Protein 8ITO (pdb70)

B-factor: mean 36.79, std 10.08, range [18.6, 72.37]

Organism: Nitratidesulfovibrio vulgaris (strain ATCC 29579 / DSM 644 / CCUG 34227 / NCIMB 8303 / VKM B-1760 / Hildenborough) (NCBI:txid882)

Sequence (147 aa):
ANPEDMWRCQTVNCGYVYDPDRGDKRGKVPPGTRFEDLPDEWRCPICKATKKCFRPLAGPGSTEQPQCEMPTDANPEDMWRCQTVNCGYVYDPDRGDKRGKVPPGTRFEDLPDEWRCPICKATKKCFRPLAGPGSTEQPQCEMPTDK

Secondary structure (DSSP, 8-state):
--GGG-EEE-STT--BEEBTTTBBTTTTBPTT--GGGS-TT---TTT---GGGEEESSSGGGGSPP--SS---/--GGG-EEE-BTT--BEE-TTT-BTTTTBPTT--GGGS-TT-B-TTT--BGGGEEESSSTTSSSPP-SSS-B--

Structure (mmCIF, N/CA/C/O backbone):
data_8ITO
#
_entry.id   8ITO
#
_cell.length_a   36.565
_cell.length_b   57.856
_cell.length_c   59.198
_cell.angle_alpha   90.00
_cell.angle_beta   90.00
_cell.angle_gamma   90.00
#
_symmetry.space_group_name_H-M   'P 21 21 21'
#
loop_
_entity.id
_entity.type
_entity.pdbx_description
1 polymer Rubredoxin
2 non-polymer 'PHOSPHATE ION'
3 non-polymer 'FE (III) ION'
4 water water
#
loop_
_atom_site.group_PDB
_atom_site.id
_atom_site.type_symbol
_atom_site.label_atom_id
_atom_site.label_alt_id
_atom_site.label_comp_id
_atom_site.label_asym_id
_atom_site.label_entity_id
_atom_site.label_seq_id
_atom_site.pdbx_PDB_ins_code
_atom_site.Cartn_x
_atom_site.Cartn_y
_atom_site.Cartn_z
_atom_site.occupancy
_atom_site.B_iso_or_equiv
_atom_site.auth_seq_id
_atom_site.auth_comp_id
_atom_site.auth_asym_id
_atom_site.auth_atom_id
_atom_site.pdbx_PDB_model_num
ATOM 1 N N . ALA A 1 2 ? 2.977 -9.478 -5.412 1.00 52.03 2 ALA A N 1
ATOM 2 C CA . ALA A 1 2 ? 1.716 -8.761 -5.220 1.00 55.67 2 ALA A CA 1
ATOM 3 C C . ALA A 1 2 ? 1.848 -7.278 -5.595 1.00 55.32 2 ALA A C 1
ATOM 4 O O . ALA A 1 2 ? 1.573 -6.902 -6.734 1.00 59.58 2 ALA A O 1
ATOM 6 N N . ASN A 1 3 ? 2.278 -6.453 -4.638 1.00 54.03 3 ASN A N 1
ATOM 7 C CA . ASN A 1 3 ? 2.418 -5.019 -4.863 1.00 53.69 3 ASN A CA 1
ATOM 8 C C . ASN A 1 3 ? 3.378 -4.718 -6.015 1.00 50.36 3 ASN A C 1
ATOM 9 O O . ASN A 1 3 ? 4.325 -5.469 -6.262 1.00 48.64 3 ASN A O 1
ATOM 14 N N . PRO A 1 4 ? 3.164 -3.609 -6.726 1.00 52.49 4 PRO A N 1
ATOM 15 C CA . PRO A 1 4 ? 4.108 -3.223 -7.788 1.00 49.92 4 PRO A CA 1
ATOM 16 C C . PRO A 1 4 ? 5.538 -3.027 -7.296 1.00 49.91 4 PRO A C 1
ATOM 17 O O . PRO A 1 4 ? 6.477 -3.159 -8.095 1.00 44.06 4 PRO A O 1
ATOM 21 N N . GLU A 1 5 ? 5.739 -2.737 -6.008 1.00 47.28 5 GLU A N 1
ATOM 22 C CA . GLU A 1 5 ? 7.089 -2.437 -5.538 1.00 53.13 5 GLU A CA 1
ATOM 23 C C . GLU A 1 5 ? 7.995 -3.669 -5.570 1.00 50.37 5 GLU A C 1
ATOM 24 O O . GLU A 1 5 ? 9.203 -3.537 -5.811 1.00 44.43 5 GLU A O 1
ATOM 30 N N . ASP A 1 6 ? 7.440 -4.867 -5.326 1.00 48.24 6 ASP A N 1
ATOM 31 C CA . ASP A 1 6 ? 8.206 -6.109 -5.378 1.00 45.80 6 ASP A CA 1
ATOM 32 C C . ASP A 1 6 ? 7.957 -6.919 -6.649 1.00 38.82 6 ASP A C 1
ATOM 33 O O . ASP A 1 6 ? 8.356 -8.083 -6.723 1.00 33.67 6 ASP A O 1
ATOM 38 N N . MET A 1 7 ? 7.325 -6.334 -7.653 1.00 43.33 7 MET A N 1
ATOM 39 C CA . MET A 1 7 ? 7.353 -6.889 -8.996 1.00 37.77 7 MET A CA 1
ATOM 40 C C . MET A 1 7 ? 8.442 -6.186 -9.798 1.00 35.69 7 MET A C 1
ATOM 41 O O . MET A 1 7 ? 8.667 -4.981 -9.631 1.00 37.69 7 MET A O 1
ATOM 46 N N . TRP A 1 8 ? 9.121 -6.947 -10.655 1.00 25.82 8 TRP A N 1
ATOM 47 C CA . TRP A 1 8 ? 10.274 -6.464 -11.409 1.00 29.60 8 TRP A CA 1
ATOM 48 C C . TRP A 1 8 ? 10.051 -6.755 -12.883 1.00 27.70 8 TRP A C 1
ATOM 49 O O . TRP A 1 8 ? 9.714 -7.888 -13.244 1.00 26.22 8 TRP A O 1
ATOM 60 N N . ARG A 1 9 ? 10.254 -5.744 -13.723 1.00 24.88 9 ARG A N 1
ATOM 61 C CA . ARG A 1 9 ? 10.058 -5.851 -15.158 1.00 24.00 9 ARG A CA 1
ATOM 62 C C . ARG A 1 9 ? 11.394 -5.902 -15.882 1.00 27.21 9 ARG A C 1
ATOM 63 O O . ARG A 1 9 ? 12.286 -5.080 -15.622 1.00 26.96 9 ARG A O 1
ATOM 71 N N . CYS A 1 10 ? 11.517 -6.854 -16.803 1.00 24.42 10 CYS A N 1
ATOM 72 C CA . CYS A 1 10 ? 12.694 -6.936 -17.662 1.00 26.55 10 CYS A CA 1
ATOM 73 C C . CYS A 1 10 ? 12.752 -5.750 -18.610 1.00 24.81 10 CYS A C 1
ATOM 74 O O . CYS A 1 10 ? 11.777 -5.448 -19.302 1.00 27.21 10 CYS A O 1
ATOM 77 N N . GLN A 1 11 ? 13.909 -5.104 -18.680 1.00 26.17 11 GLN A N 1
ATOM 78 C CA . GLN A 1 11 ? 14.010 -3.838 -19.395 1.00 30.60 11 GLN A CA 1
ATOM 79 C C . GLN A 1 11 ? 14.591 -3.962 -20.800 1.00 30.93 11 GLN A C 1
ATOM 80 O O . GLN A 1 11 ? 14.664 -2.947 -21.496 1.00 28.47 11 GLN A O 1
ATOM 86 N N . THR A 1 12 ? 15.006 -5.153 -21.251 1.00 28.05 12 THR A N 1
ATOM 87 C CA . THR A 1 12 ? 15.573 -5.219 -22.590 1.00 30.40 12 THR A CA 1
ATOM 88 C C . THR A 1 12 ? 14.536 -4.772 -23.616 1.00 28.32 12 THR A C 1
ATOM 89 O O . THR A 1 12 ? 13.325 -4.835 -23.386 1.00 28.08 12 THR A O 1
ATOM 93 N N . VAL A 1 13 ? 15.033 -4.278 -24.747 1.00 30.46 13 VAL A N 1
ATOM 9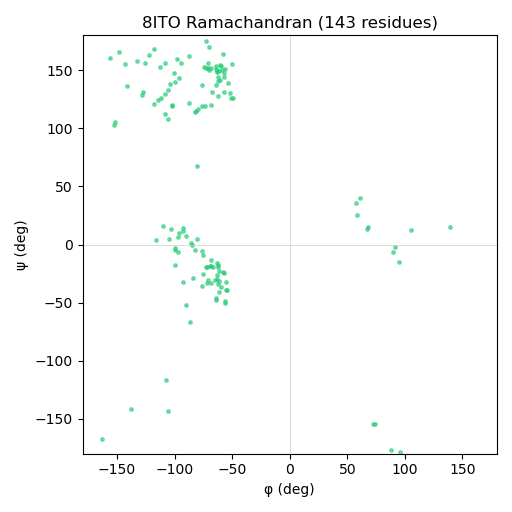4 C CA . VAL A 1 13 ? 14.219 -3.439 -25.622 1.00 29.62 13 VAL A CA 1
ATOM 95 C C . VAL A 1 13 ? 12.995 -4.178 -26.172 1.00 31.72 13 VAL A C 1
ATOM 96 O O . VAL A 1 13 ? 11.934 -3.569 -26.361 1.00 31.57 13 VAL A O 1
ATOM 100 N N . ASN A 1 14 ? 13.102 -5.485 -26.435 1.00 28.50 14 ASN A N 1
ATOM 101 C CA . ASN A 1 14 ? 12.000 -6.224 -27.052 1.00 29.88 14 ASN A CA 1
ATOM 102 C C . ASN A 1 14 ? 11.345 -7.213 -26.091 1.00 28.22 14 ASN A C 1
ATOM 103 O O . ASN A 1 14 ? 10.597 -8.095 -26.527 1.00 25.34 14 ASN A O 1
ATOM 108 N N . CYS A 1 15 ? 11.593 -7.068 -24.785 1.00 26.66 15 CYS A N 1
ATOM 109 C CA . CYS A 1 15 ? 10.993 -7.979 -23.815 1.00 25.83 15 CYS A CA 1
ATOM 110 C C . CYS A 1 15 ? 9.870 -7.282 -23.056 1.00 25.56 15 CYS A C 1
ATOM 111 O O . CYS A 1 15 ? 9.133 -6.482 -23.633 1.00 27.61 15 CYS A O 1
ATOM 114 N N . GLY A 1 16 ? 9.718 -7.568 -21.772 1.00 26.00 16 GLY A N 1
ATOM 115 C CA . GLY A 1 16 ? 8.591 -7.026 -21.034 1.00 24.11 16 GLY A CA 1
ATOM 116 C C . GLY A 1 16 ? 7.982 -8.044 -20.090 1.00 23.68 16 GLY A C 1
ATOM 117 O O . GLY A 1 16 ? 6.859 -7.876 -19.611 1.00 24.19 16 GLY A O 1
ATOM 118 N N . TYR A 1 17 ? 8.715 -9.123 -19.847 1.00 19.68 17 TYR A N 1
ATOM 119 C CA . TYR A 1 17 ? 8.377 -10.034 -18.770 1.00 22.41 17 TYR A CA 1
ATOM 120 C C . TYR A 1 17 ? 8.413 -9.298 -17.442 1.00 24.09 17 TYR A C 1
ATOM 121 O O . TYR A 1 17 ? 9.274 -8.441 -17.220 1.00 22.01 17 TYR A O 1
ATOM 130 N N . VAL A 1 18 ? 7.468 -9.636 -16.567 1.00 23.75 18 VAL A N 1
ATOM 131 C CA . VAL A 1 18 ? 7.422 -9.133 -15.200 1.00 22.20 18 VAL A CA 1
ATOM 132 C C . VAL A 1 18 ? 7.567 -10.322 -14.265 1.00 24.94 18 VAL A C 1
ATOM 133 O O . VAL A 1 18 ? 6.738 -11.235 -14.300 1.00 25.10 18 VAL A O 1
ATOM 137 N N . TYR A 1 19 ? 8.603 -10.310 -13.418 1.00 26.00 19 TYR A N 1
ATOM 138 C CA . TYR A 1 19 ? 8.706 -11.313 -12.362 1.00 29.59 19 TYR A CA 1
ATOM 139 C C . TYR A 1 19 ? 7.734 -10.993 -11.229 1.00 31.59 19 TYR A C 1
ATOM 140 O O . TYR A 1 19 ? 7.855 -9.956 -10.566 1.00 30.23 19 TYR A O 1
ATOM 149 N N . ASP A 1 20 ? 6.808 -11.911 -10.980 1.00 29.24 20 ASP A N 1
ATOM 150 C CA . ASP A 1 20 ? 5.799 -11.789 -9.934 1.00 34.11 20 ASP A CA 1
ATOM 151 C C . ASP A 1 20 ? 6.144 -12.765 -8.813 1.00 34.93 20 ASP A C 1
ATOM 152 O O . ASP A 1 20 ? 6.084 -13.988 -9.028 1.00 32.29 20 ASP A O 1
ATOM 157 N N . PRO A 1 21 ? 6.525 -12.298 -7.619 1.00 34.67 21 PRO A N 1
ATOM 158 C CA . PRO A 1 21 ? 6.949 -13.253 -6.583 1.00 32.54 21 PRO A CA 1
ATOM 159 C C . PRO A 1 21 ? 5.840 -14.215 -6.184 1.00 34.39 21 PRO A C 1
ATOM 160 O O . PRO A 1 21 ? 6.124 -15.375 -5.863 1.00 34.16 21 PRO A O 1
ATOM 164 N N . ASP A 1 22 ? 4.578 -13.787 -6.232 1.00 35.37 22 ASP A N 1
ATOM 165 C CA . ASP A 1 22 ? 3.497 -14.688 -5.848 1.00 36.13 22 ASP A CA 1
ATOM 166 C C . ASP A 1 22 ? 3.263 -15.773 -6.884 1.00 36.34 22 ASP A C 1
ATOM 167 O O . ASP A 1 22 ? 2.650 -16.792 -6.569 1.00 40.49 22 ASP A O 1
ATOM 172 N N . ARG A 1 23 ? 3.721 -15.574 -8.112 1.00 32.84 23 ARG A N 1
ATOM 173 C CA . ARG A 1 23 ? 3.620 -16.617 -9.117 1.00 37.12 23 ARG A CA 1
ATOM 174 C C . ARG A 1 23 ? 4.869 -17.475 -9.163 1.00 30.89 23 ARG A C 1
ATOM 175 O O . ARG A 1 23 ? 4.773 -18.678 -9.416 1.00 31.66 23 ARG A O 1
ATOM 183 N N . GLY A 1 24 ? 6.036 -16.897 -8.875 1.00 34.44 24 GLY A N 1
ATOM 184 C CA . GLY A 1 24 ? 7.256 -17.614 -9.184 1.00 31.44 24 GLY A CA 1
ATOM 185 C C . GLY A 1 24 ? 7.492 -17.581 -10.683 1.00 33.46 24 GLY A C 1
ATOM 186 O O . GLY A 1 24 ? 7.019 -16.687 -11.397 1.00 37.07 24 GLY A O 1
ATOM 187 N N . ASP A 1 25 ? 8.216 -18.579 -11.182 1.00 32.48 25 ASP A N 1
ATOM 188 C CA . ASP A 1 25 ? 8.616 -18.579 -12.592 1.00 29.16 25 ASP A CA 1
ATOM 189 C C . ASP A 1 25 ? 8.768 -20.030 -13.017 1.00 32.25 25 ASP A C 1
ATOM 190 O O . ASP A 1 25 ? 9.743 -20.679 -12.637 1.00 30.26 25 ASP A O 1
ATOM 195 N N . LYS A 1 26 ? 7.803 -20.533 -13.796 1.00 30.53 26 LYS A N 1
ATOM 196 C CA . LYS A 1 26 ? 7.806 -21.948 -14.163 1.00 34.58 26 LYS A CA 1
ATOM 197 C C . LYS A 1 26 ? 9.026 -22.308 -15.014 1.00 32.21 26 LYS A C 1
ATOM 198 O O . LYS A 1 26 ? 9.682 -23.328 -14.777 1.00 31.55 26 LYS A O 1
ATOM 204 N N . ARG A 1 27 ? 9.334 -21.496 -16.029 1.00 34.28 27 ARG A N 1
ATOM 205 C CA . ARG A 1 27 ? 10.424 -21.855 -16.930 1.00 30.70 27 ARG A CA 1
ATOM 206 C C . ARG A 1 27 ? 11.766 -21.860 -16.219 1.00 28.38 27 ARG A C 1
ATOM 207 O O . ARG A 1 27 ? 12.645 -22.642 -16.581 1.00 30.35 27 ARG A O 1
ATOM 215 N N . GLY A 1 28 ? 11.940 -21.026 -15.203 1.00 31.12 28 GLY A N 1
ATOM 216 C CA . GLY A 1 28 ? 13.151 -21.051 -14.412 1.00 30.14 28 GLY A CA 1
ATOM 217 C C . GLY A 1 28 ? 13.099 -21.924 -13.172 1.00 33.95 28 GLY A C 1
ATOM 218 O O . GLY A 1 28 ? 13.986 -21.818 -12.321 1.00 36.72 28 GLY A O 1
ATOM 219 N N . LYS A 1 29 ? 12.072 -22.759 -13.028 1.00 33.39 29 LYS A N 1
ATOM 220 C CA . LYS A 1 29 ? 11.953 -23.696 -11.905 1.00 41.55 29 LYS A CA 1
ATOM 221 C C . LYS A 1 29 ? 11.976 -22.970 -10.558 1.00 34.73 29 LYS A C 1
ATOM 222 O O . LYS A 1 29 ? 12.530 -23.463 -9.578 1.00 38.44 29 LYS A O 1
ATOM 228 N N . VAL A 1 30 ? 11.382 -21.784 -10.512 1.00 31.89 30 VAL A N 1
ATOM 229 C CA . VAL A 1 30 ? 11.336 -20.959 -9.306 1.00 31.32 30 VAL A CA 1
ATOM 230 C C . VAL A 1 30 ? 9.944 -21.099 -8.697 1.00 33.87 30 VAL A C 1
ATOM 231 O O . VAL A 1 30 ? 8.955 -20.720 -9.351 1.00 33.64 30 VAL A O 1
ATOM 235 N N . PRO A 1 31 ? 9.816 -21.596 -7.464 1.00 33.57 31 PRO A N 1
ATOM 236 C CA . PRO A 1 31 ? 8.469 -21.830 -6.886 1.00 32.81 31 PRO A CA 1
ATOM 237 C C . PRO A 1 31 ? 7.763 -20.526 -6.558 1.00 32.95 31 PRO A C 1
ATOM 238 O O . PRO A 1 31 ? 8.410 -19.480 -6.391 1.00 32.80 31 PRO A O 1
ATOM 242 N N . PRO A 1 32 ? 6.429 -20.531 -6.503 1.00 31.70 32 PRO A N 1
ATOM 243 C CA . PRO A 1 32 ? 5.716 -19.338 -6.028 1.00 33.40 32 PRO A CA 1
ATOM 244 C C . PRO A 1 32 ? 6.184 -18.931 -4.631 1.00 35.98 32 PRO A C 1
ATOM 245 O O . PRO A 1 32 ? 6.628 -19.758 -3.829 1.00 33.61 32 PRO A O 1
ATOM 249 N N . GLY A 1 33 ? 6.095 -17.623 -4.355 1.00 33.25 33 GLY A N 1
ATOM 250 C CA . GLY A 1 33 ? 6.525 -17.062 -3.093 1.00 39.51 33 GLY A CA 1
ATOM 251 C C . GLY A 1 33 ? 7.971 -16.618 -3.034 1.00 39.29 33 GLY A C 1
ATOM 252 O O . GLY A 1 33 ? 8.368 -16.000 -2.031 1.00 37.19 33 GLY A O 1
ATOM 253 N N . THR A 1 34 ? 8.761 -16.887 -4.078 1.00 39.55 34 THR A N 1
ATOM 254 C CA . THR A 1 34 ? 10.185 -16.551 -4.099 1.00 39.29 34 THR A CA 1
ATOM 255 C C . THR A 1 34 ? 10.395 -15.070 -4.436 1.00 39.87 34 THR A C 1
ATOM 256 O O . THR A 1 34 ? 10.073 -14.624 -5.543 1.00 34.55 34 THR A O 1
ATOM 260 N N . ARG A 1 35 ? 10.963 -14.317 -3.495 1.00 38.67 35 ARG A N 1
ATOM 261 C CA . ARG A 1 35 ? 11.207 -12.900 -3.726 1.00 40.89 35 ARG A CA 1
ATOM 262 C C . ARG A 1 35 ? 12.332 -12.700 -4.739 1.00 38.78 35 ARG A C 1
ATOM 263 O O . ARG A 1 35 ? 13.237 -13.531 -4.871 1.00 35.85 35 ARG A O 1
ATOM 271 N N . PHE A 1 36 ? 12.264 -11.577 -5.462 1.00 38.61 36 PHE A N 1
ATOM 272 C CA . PHE A 1 36 ? 13.257 -11.291 -6.505 1.00 38.99 36 PHE A CA 1
ATOM 273 C C . PHE A 1 36 ? 14.677 -11.337 -5.953 1.00 36.93 36 PHE A C 1
ATOM 274 O O . PHE A 1 36 ? 15.593 -11.843 -6.612 1.00 33.48 36 PHE A O 1
ATOM 282 N N . GLU A 1 37 ? 14.873 -10.824 -4.736 1.00 42.51 37 GLU A N 1
ATOM 283 C CA . GLU A 1 37 ? 16.192 -10.843 -4.107 1.00 41.95 37 GLU A CA 1
ATOM 284 C C . GLU A 1 37 ? 16.714 -12.260 -3.943 1.00 42.10 37 GLU A C 1
ATOM 285 O O . GLU A 1 37 ? 17.910 -12.518 -4.123 1.00 47.20 37 GLU A O 1
ATOM 291 N N . ASP A 1 38 ? 15.825 -13.196 -3.640 1.00 41.22 38 ASP A N 1
ATOM 292 C CA . ASP A 1 38 ? 16.188 -14.567 -3.317 1.00 42.97 38 ASP A CA 1
ATOM 293 C C . ASP A 1 38 ? 16.348 -15.460 -4.538 1.00 39.78 38 ASP A C 1
ATOM 294 O O . ASP A 1 38 ? 16.625 -16.653 -4.376 1.00 46.32 38 ASP A O 1
ATOM 299 N N . LEU A 1 39 ? 16.184 -14.923 -5.748 1.00 41.41 39 LEU A N 1
ATOM 300 C CA . LEU A 1 39 ? 16.368 -15.723 -6.952 1.00 40.96 39 LEU A CA 1
ATOM 301 C C . LEU A 1 39 ? 17.821 -16.196 -7.053 1.00 43.06 39 LEU A C 1
ATOM 302 O O . LEU A 1 39 ? 18.732 -15.532 -6.548 1.00 46.77 39 LEU A O 1
ATOM 307 N N . PRO A 1 40 ? 18.069 -17.350 -7.681 1.00 39.16 40 PRO A N 1
ATOM 308 C CA . PRO A 1 40 ? 19.452 -17.822 -7.835 1.00 44.23 40 PRO A CA 1
ATOM 309 C C . PRO A 1 40 ? 20.308 -16.809 -8.580 1.00 50.60 40 PRO A C 1
ATOM 310 O O . PRO A 1 40 ? 19.812 -15.883 -9.228 1.00 48.69 40 PRO A O 1
ATOM 314 N N . ASP A 1 41 ? 21.624 -16.991 -8.475 1.00 54.62 41 ASP A N 1
ATOM 315 C CA . ASP A 1 41 ? 22.535 -16.086 -9.168 1.00 56.53 41 ASP A CA 1
ATOM 316 C C . ASP A 1 41 ? 22.574 -16.376 -10.663 1.00 51.22 41 ASP A C 1
ATOM 317 O O . ASP A 1 41 ? 22.847 -15.474 -11.467 1.00 53.30 41 ASP A O 1
ATOM 322 N N . GLU A 1 42 ? 22.272 -17.612 -11.048 1.00 46.99 42 GLU A N 1
ATOM 323 C CA . GLU A 1 42 ? 22.227 -18.028 -12.441 1.00 52.46 42 GLU A CA 1
ATOM 324 C C . GLU A 1 42 ? 20.828 -17.902 -13.063 1.00 51.26 42 GLU A C 1
ATOM 325 O O . GLU A 1 42 ? 20.596 -18.448 -14.150 1.00 52.47 42 GLU A O 1
ATOM 331 N N . TRP A 1 43 ? 19.906 -17.178 -12.417 1.00 45.73 43 TRP A N 1
ATOM 332 C CA . TRP A 1 43 ? 18.560 -16.991 -12.955 1.00 38.88 43 TRP A CA 1
ATOM 333 C C . TRP A 1 43 ? 18.584 -15.976 -14.084 1.00 36.15 43 TRP A C 1
ATOM 334 O O . TRP A 1 43 ? 19.238 -14.931 -13.988 1.00 35.69 43 TRP A O 1
ATOM 345 N N . ARG A 1 44 ? 17.856 -16.288 -15.148 1.00 33.33 44 ARG A N 1
ATOM 346 C CA . ARG A 1 44 ? 17.706 -15.402 -16.291 1.00 35.31 44 ARG A CA 1
ATOM 347 C C . ARG A 1 44 ? 16.220 -15.175 -16.564 1.00 31.09 44 ARG A C 1
ATOM 348 O O . ARG A 1 44 ? 15.367 -15.985 -16.184 1.00 25.65 44 ARG A O 1
ATOM 356 N N . CYS A 1 45 ? 15.924 -14.053 -17.220 1.00 25.48 45 CYS A N 1
ATOM 357 C CA . CYS A 1 45 ? 14.587 -13.810 -17.746 1.00 25.05 45 CYS A CA 1
ATOM 358 C C . CYS A 1 45 ? 14.126 -15.013 -18.567 1.00 23.51 45 CYS A C 1
ATOM 359 O O . CYS A 1 45 ? 14.847 -15.446 -19.481 1.00 27.19 45 CYS A O 1
ATOM 362 N N . PRO A 1 46 ? 12.959 -15.594 -18.269 1.00 29.28 46 PRO A N 1
ATOM 363 C CA . PRO A 1 46 ? 12.497 -16.743 -19.070 1.00 27.30 46 PRO A CA 1
ATOM 364 C C . PRO A 1 46 ? 12.156 -16.374 -20.502 1.00 27.78 46 PRO A C 1
ATOM 365 O O . PRO A 1 46 ? 12.112 -17.266 -21.358 1.00 25.28 46 PRO A O 1
ATOM 369 N N . ILE A 1 47 ? 11.912 -15.101 -20.796 1.00 22.19 47 ILE A N 1
ATOM 370 C CA . ILE A 1 47 ? 11.605 -14.714 -22.171 1.00 20.64 47 ILE A CA 1
ATOM 371 C C . ILE A 1 47 ? 12.903 -14.456 -22.930 1.00 24.39 47 ILE A C 1
ATOM 372 O O . ILE A 1 47 ? 13.253 -15.211 -23.846 1.00 22.56 47 ILE A O 1
ATOM 377 N N . CYS A 1 48 ? 13.647 -13.416 -22.548 1.00 22.26 48 CYS A N 1
ATOM 378 C CA . CYS A 1 48 ? 14.789 -12.972 -23.344 1.00 23.51 48 CYS A CA 1
ATOM 379 C C . CYS A 1 48 ? 16.136 -13.455 -22.813 1.00 28.48 48 CYS A C 1
ATOM 380 O O . CYS A 1 48 ? 17.157 -13.221 -23.467 1.00 28.24 48 CYS A O 1
ATOM 383 N N . LYS A 1 49 ? 16.165 -14.123 -21.660 1.00 28.60 49 LYS A N 1
ATOM 384 C CA . LYS A 1 49 ? 17.362 -14.673 -21.022 1.00 29.88 49 LYS A CA 1
ATOM 385 C C . LYS A 1 49 ? 18.331 -13.614 -20.503 1.00 30.47 49 LYS A C 1
ATOM 386 O O . LYS A 1 49 ? 19.472 -13.956 -20.186 1.00 33.12 49 LYS A O 1
ATOM 392 N N . ALA A 1 50 ? 17.915 -12.351 -20.380 1.00 23.83 50 ALA A N 1
ATOM 393 C CA . ALA A 1 50 ? 18.746 -11.371 -19.686 1.00 29.11 50 ALA A CA 1
ATOM 394 C C . ALA A 1 50 ? 19.003 -11.800 -18.243 1.00 29.33 50 ALA A C 1
ATOM 395 O O . ALA A 1 50 ? 18.211 -12.534 -17.645 1.00 27.12 50 ALA A O 1
ATOM 397 N N . THR A 1 51 ? 20.123 -11.332 -17.679 1.00 29.40 51 THR A N 1
ATOM 398 C CA . THR A 1 51 ? 20.392 -11.513 -16.256 1.00 30.84 51 THR A CA 1
ATOM 399 C C . THR A 1 51 ? 19.478 -10.602 -15.451 1.00 34.84 51 THR A C 1
ATOM 400 O O . THR A 1 51 ? 18.751 -9.765 -15.997 1.00 28.42 51 THR A O 1
ATOM 404 N N . LYS A 1 52 ? 19.539 -10.731 -14.129 1.00 28.54 52 LYS A N 1
ATOM 405 C CA . LYS A 1 52 ? 18.657 -9.898 -13.327 1.00 33.28 52 LYS A CA 1
ATOM 406 C C . LYS A 1 52 ? 19.119 -8.440 -13.250 1.00 32.79 52 LYS A C 1
ATOM 407 O O . LYS A 1 52 ? 18.347 -7.589 -12.799 1.00 29.09 52 LYS A O 1
ATOM 413 N N . LYS A 1 53 ? 20.324 -8.117 -13.730 1.00 29.09 53 LYS A N 1
ATOM 414 C CA . LYS A 1 53 ? 20.722 -6.717 -13.848 1.00 33.56 53 LYS A CA 1
ATOM 415 C C . LYS A 1 53 ? 19.851 -5.936 -14.836 1.00 32.91 53 LYS A C 1
ATOM 416 O O . LYS A 1 53 ? 19.852 -4.701 -14.812 1.00 37.19 53 LYS A O 1
ATOM 422 N N . CYS A 1 54 ? 19.101 -6.619 -15.688 1.00 28.71 54 CYS A N 1
ATOM 423 C CA . CYS A 1 54 ? 18.250 -5.967 -16.666 1.00 31.84 54 CYS A CA 1
ATOM 424 C C . CYS A 1 54 ? 16.846 -5.688 -16.138 1.00 32.33 54 CYS A C 1
ATOM 425 O O . CYS A 1 54 ? 15.988 -5.252 -16.911 1.00 30.13 54 CYS A O 1
ATOM 428 N N . PHE A 1 55 ? 16.593 -5.910 -14.849 1.00 27.76 55 PHE A N 1
ATOM 429 C CA . PHE A 1 55 ? 15.259 -5.762 -14.278 1.00 28.26 55 PHE A CA 1
ATOM 430 C C . PHE A 1 55 ? 15.162 -4.533 -13.374 1.00 30.33 55 PHE A C 1
ATOM 431 O O . PHE A 1 55 ? 16.144 -4.079 -12.790 1.00 25.96 55 PHE A O 1
ATOM 439 N N . ARG A 1 56 ? 13.938 -4.036 -13.223 1.00 28.87 56 ARG A N 1
ATOM 440 C CA . ARG A 1 56 ? 13.619 -2.795 -12.533 1.00 30.23 56 ARG A CA 1
ATOM 441 C C . ARG A 1 56 ? 12.333 -3.027 -11.757 1.00 29.99 56 ARG A C 1
ATOM 442 O O . ARG A 1 56 ? 11.390 -3.596 -12.323 1.00 28.22 56 ARG A O 1
ATOM 450 N N . PRO A 1 57 ? 12.234 -2.579 -10.496 1.00 32.83 57 PRO A N 1
ATOM 451 C CA . PRO A 1 57 ? 10.949 -2.688 -9.787 1.00 33.72 57 PRO A CA 1
ATOM 452 C C . PRO A 1 57 ? 9.898 -1.829 -10.467 1.00 34.84 57 PRO A C 1
ATOM 453 O O . PRO A 1 57 ? 10.219 -0.846 -11.136 1.00 36.68 57 PRO A O 1
ATOM 457 N N . LEU A 1 58 ? 8.626 -2.215 -10.309 1.00 35.65 58 LEU A N 1
ATOM 458 C CA . LEU A 1 58 ? 7.578 -1.575 -11.102 1.00 38.96 58 LEU A CA 1
ATOM 459 C C . LEU A 1 58 ? 7.302 -0.149 -10.651 1.00 40.78 58 LEU A C 1
ATOM 460 O O . LEU A 1 58 ? 6.940 0.697 -11.474 1.00 39.33 58 LEU A O 1
ATOM 465 N N . ALA A 1 59 ? 7.431 0.125 -9.356 1.00 41.23 59 ALA A N 1
ATOM 466 C CA . ALA A 1 59 ? 7.152 1.440 -8.807 1.00 42.38 59 ALA A CA 1
ATOM 467 C C . ALA A 1 59 ? 8.083 1.652 -7.622 1.00 44.00 59 ALA A C 1
ATOM 468 O O . ALA A 1 59 ? 8.697 0.707 -7.113 1.00 40.37 59 ALA A O 1
ATOM 470 N N . GLY A 1 60 ? 8.185 2.905 -7.176 1.00 44.47 60 GLY A N 1
ATOM 471 C CA . GLY A 1 60 ? 9.110 3.241 -6.119 1.00 36.13 60 GLY A CA 1
ATOM 472 C C . GLY A 1 60 ? 10.464 3.577 -6.706 1.00 38.20 60 GLY A C 1
ATOM 473 O O . GLY A 1 60 ? 10.642 3.595 -7.929 1.00 42.83 60 GLY A O 1
ATOM 474 N N . PRO A 1 61 ? 11.448 3.843 -5.846 1.00 39.39 61 PRO A N 1
ATOM 475 C CA . PRO A 1 61 ? 12.675 4.508 -6.332 1.00 43.61 61 PRO A CA 1
ATOM 476 C C . PRO A 1 61 ? 13.387 3.786 -7.468 1.00 41.56 61 PRO A C 1
ATOM 477 O O . PRO A 1 61 ? 13.723 4.426 -8.473 1.00 44.28 61 PRO A O 1
ATOM 481 N N . GLY A 1 62 ? 13.625 2.477 -7.352 1.00 41.75 62 GLY A N 1
ATOM 482 C CA . GLY A 1 62 ? 14.282 1.768 -8.440 1.00 37.47 62 GLY A CA 1
ATOM 483 C C . GLY A 1 62 ? 13.566 1.929 -9.768 1.00 35.54 62 GLY A C 1
ATOM 484 O O . GLY A 1 62 ? 14.206 1.980 -10.819 1.00 39.99 62 GLY A O 1
ATOM 485 N N . SER A 1 63 ? 12.236 2.049 -9.737 1.00 38.77 63 SER A N 1
ATOM 486 C CA . SER A 1 63 ? 11.439 2.074 -10.961 1.00 41.07 63 SER A CA 1
ATOM 487 C C . SER A 1 63 ? 11.767 3.255 -11.867 1.00 47.42 63 SER A C 1
ATOM 488 O O . SER A 1 63 ? 11.421 3.225 -13.053 1.00 45.41 63 SER A O 1
ATOM 491 N N . THR A 1 64 ? 12.415 4.295 -11.347 1.00 41.52 64 THR A N 1
ATOM 492 C CA . THR A 1 64 ? 12.812 5.424 -12.173 1.00 49.51 64 THR A CA 1
ATOM 493 C C . THR A 1 64 ? 14.306 5.425 -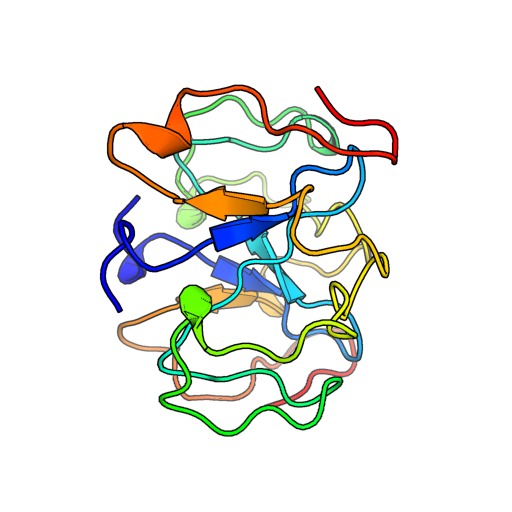12.474 1.00 51.00 64 THR A C 1
ATOM 494 O O . THR A 1 64 ? 14.804 6.381 -13.079 1.00 49.51 64 THR A O 1
ATOM 498 N N . GLU A 1 65 ? 15.034 4.393 -12.052 1.00 49.28 65 GLU A N 1
ATOM 499 C CA . GLU A 1 65 ? 16.465 4.317 -12.314 1.00 53.12 65 GLU A CA 1
ATOM 500 C C . GLU A 1 65 ? 16.736 3.514 -13.573 1.00 55.46 65 GLU A C 1
ATOM 501 O O . GLU A 1 65 ? 15.932 2.685 -13.999 1.00 54.78 65 GLU A O 1
ATOM 507 N N . GLN A 1 66 ? 17.884 3.781 -14.177 1.00 59.80 66 GLN A N 1
ATOM 508 C CA . GLN A 1 66 ? 18.313 3.026 -15.342 1.00 58.52 66 GLN A CA 1
ATOM 509 C C . GLN A 1 66 ? 19.068 1.787 -14.879 1.00 56.64 66 GLN A C 1
ATOM 510 O O . GLN A 1 66 ? 20.070 1.920 -14.163 1.00 54.83 66 GLN A O 1
ATOM 516 N N . PRO A 1 67 ? 18.634 0.582 -15.241 1.00 52.90 67 PRO A N 1
ATOM 517 C CA . PRO A 1 67 ? 19.310 -0.614 -14.731 1.00 54.04 67 PRO A CA 1
ATOM 518 C C . PRO A 1 67 ? 20.652 -0.828 -15.420 1.00 55.59 67 PRO A C 1
ATOM 519 O O . PRO A 1 67 ? 20.870 -0.416 -16.566 1.00 48.70 67 PRO A O 1
ATOM 523 N N . GLN A 1 68 ? 21.554 -1.492 -14.690 1.00 48.44 68 GLN A N 1
ATOM 524 C CA . GLN A 1 68 ? 22.901 -1.828 -15.160 1.00 54.08 68 GLN A CA 1
ATOM 525 C C . GLN A 1 68 ? 22.859 -3.076 -16.051 1.00 47.68 68 GLN A C 1
ATOM 526 O O . GLN A 1 68 ? 23.375 -4.141 -15.710 1.00 49.87 68 GLN A O 1
ATOM 532 N N . CYS A 1 69 ? 22.243 -2.933 -17.227 1.00 47.27 69 CYS A N 1
ATOM 533 C CA . CYS A 1 69 ? 21.860 -4.088 -18.036 1.00 46.71 69 CYS A CA 1
ATOM 534 C C . CYS A 1 69 ? 22.796 -4.298 -19.224 1.00 46.87 69 CYS A C 1
ATOM 535 O O . CYS A 1 69 ? 23.147 -3.346 -19.928 1.00 48.57 69 CYS A O 1
ATOM 538 N N . GLU A 1 70 ? 23.148 -5.572 -19.476 1.00 45.82 70 GLU A N 1
ATOM 539 C CA . GLU A 1 70 ? 24.138 -5.916 -20.497 1.00 45.40 70 GLU A CA 1
ATOM 540 C C . GLU A 1 70 ? 23.551 -6.000 -21.912 1.00 47.27 70 GLU A C 1
ATOM 541 O O . GLU A 1 70 ? 24.275 -5.764 -22.884 1.00 49.12 70 GLU A O 1
ATOM 547 N N . MET A 1 71 ? 22.254 -6.347 -22.067 1.00 45.83 71 MET A N 1
ATOM 548 C CA . MET A 1 71 ? 21.595 -6.329 -23.371 1.00 43.77 71 MET A CA 1
ATOM 549 C C . MET A 1 71 ? 21.018 -4.946 -23.663 1.00 43.23 71 MET A C 1
ATOM 550 O O . MET A 1 71 ? 20.877 -4.121 -22.754 1.00 41.86 71 MET A O 1
ATOM 555 N N . PRO A 1 72 ? 20.700 -4.648 -24.932 1.00 40.05 72 PRO A N 1
ATOM 556 C CA . PRO A 1 72 ? 20.135 -3.329 -25.258 1.00 38.94 72 PRO A CA 1
ATOM 557 C C . PRO A 1 72 ? 18.798 -3.093 -24.562 1.00 43.03 72 PRO A C 1
ATOM 558 O O . PRO A 1 72 ? 17.978 -4.006 -24.413 1.00 36.48 72 PRO A O 1
ATOM 562 N N . THR A 1 73 ? 18.580 -1.839 -24.158 1.00 41.47 73 THR A N 1
ATOM 563 C CA . THR A 1 73 ? 17.378 -1.415 -23.444 1.00 43.84 73 THR A CA 1
ATOM 564 C C . THR A 1 73 ? 16.854 -0.075 -23.950 1.00 47.57 73 THR A C 1
ATOM 565 O O . THR A 1 73 ? 16.893 0.217 -25.150 1.00 47.41 73 THR A O 1
ATOM 569 N N . ASP A 1 74 ? 16.369 0.744 -23.018 1.00 59.25 74 ASP A N 1
ATOM 570 C CA . ASP A 1 74 ? 16.000 2.144 -23.264 1.00 68.82 74 ASP A CA 1
ATOM 571 C C . ASP A 1 74 ? 14.856 2.271 -24.264 1.00 65.66 74 ASP A C 1
ATOM 572 O O . ASP A 1 74 ? 13.923 3.039 -24.037 1.00 71.87 74 ASP A O 1
ATOM 577 N N . ALA B 1 2 ? -0.671 1.468 -12.021 1.00 59.86 2 ALA B N 1
ATOM 578 C CA . ALA B 1 2 ? 0.242 0.332 -12.109 1.00 55.29 2 ALA B CA 1
ATOM 579 C C . ALA B 1 2 ? -0.132 -0.700 -11.068 1.00 56.58 2 ALA B C 1
ATOM 580 O O . ALA B 1 2 ? 0.697 -1.515 -10.667 1.00 60.08 2 ALA B O 1
ATOM 582 N N . ASN B 1 3 ? -1.377 -0.661 -10.616 1.00 53.07 3 ASN B N 1
ATOM 583 C CA . ASN B 1 3 ? -1.846 -1.725 -9.755 1.00 52.75 3 ASN B CA 1
ATOM 584 C C . ASN B 1 3 ? -1.997 -3.008 -10.571 1.00 49.53 3 ASN B C 1
ATOM 585 O O . ASN B 1 3 ? -2.232 -2.956 -11.783 1.00 41.79 3 ASN B O 1
ATOM 590 N N . PRO B 1 4 ? -1.817 -4.173 -9.934 1.00 50.79 4 PRO B N 1
ATOM 591 C CA . PRO B 1 4 ? -1.803 -5.434 -10.694 1.00 41.59 4 PRO B CA 1
ATOM 592 C C . PRO B 1 4 ? -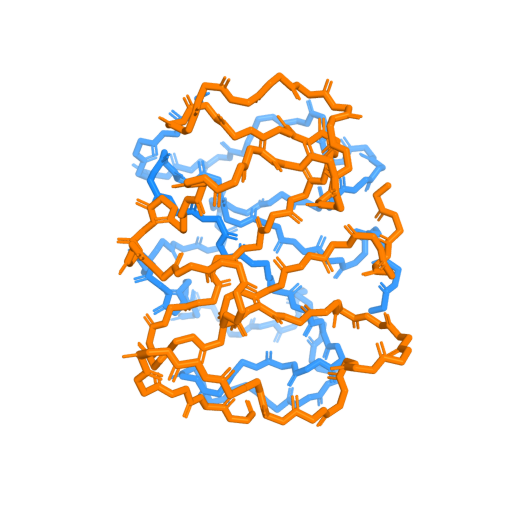3.108 -5.769 -11.397 1.00 40.23 4 PRO B C 1
ATOM 593 O O . PRO B 1 4 ? -3.063 -6.414 -12.453 1.00 38.12 4 PRO B O 1
ATOM 597 N N . GLU B 1 5 ? -4.264 -5.349 -10.866 1.00 38.55 5 GLU B N 1
ATOM 598 C CA . GLU B 1 5 ? -5.531 -5.561 -11.565 1.00 39.87 5 GLU B CA 1
ATOM 599 C C . GLU B 1 5 ? -5.581 -4.844 -12.909 1.00 40.21 5 GLU B C 1
ATOM 600 O O . GLU B 1 5 ? -6.416 -5.191 -13.750 1.00 44.37 5 GLU B O 1
ATOM 606 N N . ASP B 1 6 ? -4.725 -3.842 -13.124 1.00 36.39 6 ASP B N 1
ATOM 607 C CA . ASP B 1 6 ? -4.685 -3.110 -14.384 1.00 37.97 6 ASP B CA 1
ATOM 608 C C . ASP B 1 6 ? -3.614 -3.613 -15.347 1.00 37.03 6 ASP B C 1
ATOM 609 O O . ASP B 1 6 ? -3.561 -3.135 -16.485 1.00 35.48 6 ASP B O 1
ATOM 614 N N . MET B 1 7 ? -2.762 -4.544 -14.919 1.00 31.35 7 MET B N 1
ATOM 615 C CA . MET B 1 7 ? -1.692 -5.083 -15.738 1.00 31.93 7 MET B CA 1
ATOM 616 C C . MET B 1 7 ? -2.109 -6.428 -16.309 1.00 32.15 7 MET B C 1
ATOM 617 O O . MET B 1 7 ? -2.751 -7.227 -15.623 1.00 35.83 7 MET B O 1
ATOM 622 N N . TRP B 1 8 ? -1.753 -6.671 -17.573 1.00 25.10 8 TRP B N 1
ATOM 623 C CA . TRP B 1 8 ? -2.299 -7.792 -18.319 1.00 26.24 8 TRP B CA 1
ATOM 624 C C . TRP B 1 8 ? -1.180 -8.609 -18.924 1.00 24.33 8 TRP B C 1
ATOM 625 O O . TRP B 1 8 ? -0.319 -8.066 -19.620 1.00 25.34 8 TRP B O 1
ATOM 636 N N . ARG B 1 9 ? -1.221 -9.914 -18.685 1.00 22.91 9 ARG B N 1
ATOM 637 C CA . ARG B 1 9 ? -0.132 -10.817 -19.016 1.00 26.52 9 ARG B CA 1
ATOM 638 C C . ARG B 1 9 ? -0.518 -11.685 -20.199 1.00 24.34 9 ARG B C 1
ATOM 639 O O . 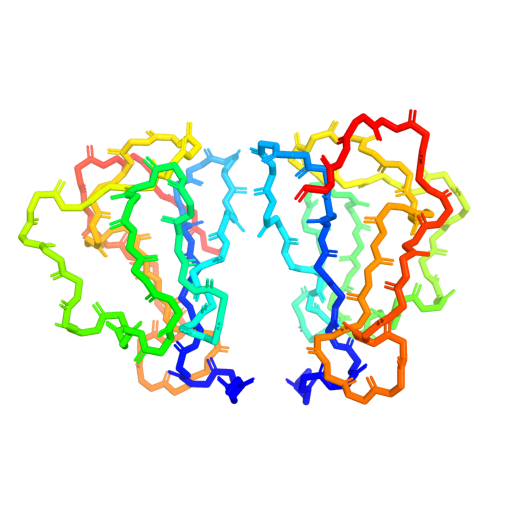ARG B 1 9 ? -1.577 -12.322 -20.179 1.00 25.07 9 ARG B O 1
ATOM 647 N N . CYS B 1 10 ? 0.353 -11.733 -21.203 1.00 20.23 10 CYS B N 1
ATOM 648 C CA . CYS B 1 10 ? 0.124 -12.592 -22.358 1.00 25.66 10 CYS B CA 1
ATOM 649 C C . CYS B 1 10 ? 0.376 -14.047 -21.965 1.00 29.09 10 CYS B C 1
ATOM 650 O O . CYS B 1 10 ? 1.482 -14.403 -21.538 1.00 26.79 10 CYS B O 1
ATOM 653 N N . GLN B 1 11 ? -0.651 -14.882 -22.085 1.00 24.45 11 GLN B N 1
ATOM 654 C CA . GLN B 1 11 ? -0.575 -16.276 -21.667 1.00 29.04 11 GLN B CA 1
ATOM 655 C C . GLN B 1 11 ? -0.244 -17.218 -22.813 1.00 30.09 11 GLN B C 1
ATOM 656 O O . GLN B 1 11 ? -0.340 -18.435 -22.643 1.00 29.83 11 GLN B O 1
ATOM 662 N N . THR B 1 12 ? 0.125 -16.692 -23.979 1.00 26.94 12 THR B N 1
ATOM 663 C CA . THR B 1 12 ? 0.570 -17.560 -25.060 1.00 31.97 12 THR B CA 1
ATOM 664 C C . THR B 1 12 ? 1.746 -18.397 -24.570 1.00 34.54 12 THR B C 1
ATOM 665 O O . THR B 1 12 ? 2.552 -17.941 -23.749 1.00 33.40 12 THR B O 1
ATOM 669 N N . VAL B 1 13 ? 1.808 -19.650 -25.028 1.00 34.82 13 VAL B N 1
ATOM 670 C CA . VAL B 1 13 ? 2.898 -20.545 -24.644 1.00 35.59 13 VAL B CA 1
ATOM 671 C C . VAL B 1 13 ? 4.239 -19.871 -24.896 1.00 33.53 13 VAL B C 1
ATOM 672 O O . VAL B 1 13 ? 4.486 -19.339 -25.983 1.00 34.31 13 VAL B O 1
ATOM 676 N N . ASN B 1 14 ? 5.112 -19.896 -23.882 1.00 31.42 14 ASN B N 1
ATOM 677 C CA . ASN B 1 14 ? 6.448 -19.284 -23.934 1.00 33.84 14 ASN B CA 1
ATOM 678 C C . ASN B 1 14 ? 6.440 -17.782 -24.219 1.00 34.16 14 ASN B C 1
ATOM 679 O O . ASN B 1 14 ? 7.431 -17.248 -24.731 1.00 34.12 14 ASN B O 1
ATOM 684 N N . CYS B 1 15 ? 5.361 -17.068 -23.895 1.00 27.25 15 CYS B N 1
ATOM 685 C CA . CYS B 1 15 ? 5.456 -15.607 -23.915 1.00 27.02 15 CYS B CA 1
ATOM 686 C C . CYS B 1 15 ? 5.457 -15.064 -22.479 1.00 31.36 15 CYS B C 1
ATOM 687 O O . CYS B 1 15 ? 6.362 -15.382 -21.696 1.00 29.99 15 CYS B O 1
ATOM 690 N N . GLY B 1 16 ? 4.447 -14.281 -22.098 1.00 24.71 16 GLY B N 1
ATOM 691 C CA . GLY B 1 16 ? 4.403 -13.699 -20.771 1.00 23.81 16 GLY B CA 1
ATOM 692 C C . GLY B 1 16 ? 4.717 -12.220 -20.726 1.00 24.08 16 GLY B C 1
ATOM 693 O O . GLY B 1 16 ? 4.962 -11.683 -19.636 1.00 23.96 16 GLY B O 1
ATOM 694 N N . TYR B 1 17 ? 4.740 -11.554 -21.875 1.00 21.71 17 TYR B N 1
ATOM 695 C CA . TYR B 1 17 ? 4.764 -10.105 -21.923 1.00 22.28 17 TYR B CA 1
ATOM 696 C C . TYR B 1 17 ? 3.610 -9.519 -21.113 1.00 23.45 17 TYR B C 1
ATOM 697 O O . TYR B 1 17 ? 2.472 -10.007 -21.170 1.00 24.68 17 TYR B O 1
ATOM 706 N N . VAL B 1 18 ? 3.894 -8.449 -20.382 1.00 23.82 18 VAL B N 1
ATOM 707 C CA . VAL B 1 18 ? 2.879 -7.744 -19.600 1.00 21.72 18 VAL B CA 1
ATOM 708 C C . VAL B 1 18 ? 2.634 -6.365 -20.209 1.00 28.40 18 VAL B C 1
ATOM 709 O O . VAL B 1 18 ? 3.576 -5.575 -20.437 1.00 21.72 18 VAL B O 1
ATOM 713 N N . TYR B 1 19 ? 1.363 -6.089 -20.501 1.00 28.54 19 TYR B N 1
ATOM 714 C CA . TYR B 1 19 ? 0.947 -4.733 -20.816 1.00 28.12 19 TYR B CA 1
ATOM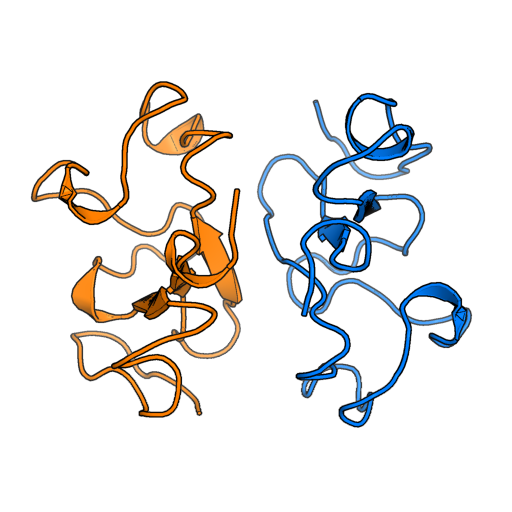 715 C C . TYR B 1 19 ? 0.751 -3.980 -19.512 1.00 27.29 19 TYR B C 1
ATOM 716 O O . TYR B 1 19 ? -0.128 -4.323 -18.713 1.00 29.77 19 TYR B O 1
ATOM 725 N N . ASP B 1 20 ? 1.576 -2.966 -19.301 1.00 29.48 20 ASP B N 1
ATOM 726 C CA . ASP B 1 20 ? 1.514 -2.094 -18.134 1.00 27.65 20 ASP B CA 1
ATOM 727 C C . ASP B 1 20 ? 0.935 -0.759 -18.578 1.00 29.63 20 ASP B C 1
ATOM 728 O O . ASP B 1 20 ? 1.623 -0.006 -19.286 1.00 31.38 20 ASP B O 1
ATOM 733 N N . PRO B 1 21 ? -0.305 -0.417 -18.223 1.00 31.02 21 PRO B N 1
ATOM 734 C CA . PRO B 1 21 ? -0.909 0.793 -18.803 1.00 33.11 21 PRO B CA 1
ATOM 735 C C . PRO B 1 21 ? -0.092 2.057 -18.559 1.00 35.27 21 PRO B C 1
ATOM 736 O O . PRO B 1 21 ? -0.196 2.998 -19.352 1.00 37.02 21 PRO B O 1
ATOM 740 N N . ASP B 1 22 ? 0.737 2.101 -17.512 1.00 35.93 22 ASP B N 1
ATOM 741 C CA . ASP B 1 22 ? 1.564 3.280 -17.265 1.00 36.92 22 ASP B CA 1
ATOM 742 C C . ASP B 1 22 ? 2.678 3.418 -18.297 1.00 39.84 22 ASP B C 1
ATOM 743 O O . ASP B 1 22 ? 3.094 4.539 -18.619 1.00 39.35 22 ASP B O 1
ATOM 748 N N . ARG B 1 23 ? 3.169 2.291 -18.819 1.00 34.89 23 ARG B N 1
ATOM 749 C CA . ARG B 1 23 ? 4.186 2.277 -19.867 1.00 33.78 23 ARG B CA 1
ATOM 750 C C . ARG B 1 23 ? 3.605 2.622 -21.228 1.00 28.90 23 ARG B C 1
ATOM 751 O O . ARG B 1 23 ? 4.276 3.246 -22.052 1.00 34.38 23 ARG B O 1
ATOM 759 N N . GLY B 1 24 ? 2.379 2.191 -21.503 1.00 31.41 24 GLY B N 1
ATOM 760 C CA . GLY B 1 24 ? 1.990 2.155 -22.899 1.00 34.16 24 GLY B CA 1
ATOM 761 C C . GLY B 1 24 ? 2.706 1.013 -23.606 1.00 29.67 24 GLY B C 1
ATOM 762 O O . GLY B 1 24 ? 3.121 0.019 -22.989 1.00 31.10 24 GLY B O 1
ATOM 763 N N . ASP B 1 25 ? 2.874 1.168 -24.922 1.00 29.46 25 ASP B N 1
ATOM 764 C CA . ASP B 1 25 ? 3.487 0.123 -25.747 1.00 30.62 25 ASP B CA 1
ATOM 765 C C . ASP B 1 25 ? 4.137 0.809 -26.947 1.00 30.44 25 ASP B C 1
ATOM 766 O O . ASP B 1 25 ? 3.442 1.184 -27.896 1.00 27.60 25 ASP B O 1
ATOM 771 N N . LYS B 1 26 ? 5.468 0.951 -26.899 1.00 31.52 26 LYS B N 1
ATOM 772 C CA . LYS B 1 26 ? 6.188 1.667 -27.957 1.00 31.47 26 LYS B CA 1
ATOM 773 C C . LYS B 1 26 ? 6.062 0.957 -29.308 1.00 31.22 26 LYS B C 1
ATOM 774 O O . LYS B 1 26 ? 5.726 1.585 -30.324 1.00 32.41 26 LYS B O 1
ATOM 780 N N . ARG B 1 27 ? 6.280 -0.362 -29.333 1.00 29.50 27 ARG B N 1
ATOM 781 C CA . ARG B 1 27 ? 6.137 -1.104 -30.584 1.00 30.47 27 ARG B CA 1
ATOM 782 C C . ARG B 1 27 ? 4.715 -1.016 -31.139 1.00 31.00 27 ARG B C 1
ATOM 783 O O . ARG B 1 27 ? 4.531 -0.886 -32.350 1.00 34.37 27 ARG B O 1
ATOM 791 N N . GLY B 1 28 ? 3.695 -1.098 -30.276 1.00 26.42 28 GLY B N 1
ATOM 792 C CA . GLY B 1 28 ? 2.334 -0.891 -30.724 1.00 25.83 28 GLY B CA 1
ATOM 793 C C . GLY B 1 28 ? 1.950 0.560 -30.968 1.00 30.47 28 GLY B C 1
ATOM 794 O O . GLY B 1 28 ? 0.854 0.823 -31.475 1.00 30.94 28 GLY B O 1
ATOM 795 N N . LYS B 1 29 ? 2.833 1.504 -30.643 1.00 31.24 29 LYS B N 1
ATOM 796 C CA . LYS B 1 29 ? 2.548 2.933 -30.785 1.00 31.58 29 LYS B CA 1
ATOM 797 C C . LYS B 1 29 ? 1.360 3.312 -29.908 1.00 32.41 29 LYS B C 1
ATOM 798 O O . LYS B 1 29 ? 0.488 4.084 -30.311 1.00 29.55 29 LYS B O 1
ATOM 804 N N . VAL B 1 30 ? 1.326 2.743 -28.709 1.00 30.19 30 VAL B N 1
ATOM 805 C CA . VAL B 1 30 ? 0.280 3.003 -27.721 1.00 31.85 30 VAL B CA 1
ATOM 806 C C . VAL B 1 30 ? 0.856 3.970 -26.690 1.00 32.92 30 VAL B C 1
ATOM 807 O O . VAL B 1 30 ? 1.863 3.636 -26.039 1.00 30.81 30 VAL B O 1
ATOM 811 N N . PRO B 1 31 ? 0.272 5.160 -26.515 1.00 33.78 31 PRO B N 1
ATOM 812 C CA . PRO B 1 31 ? 0.870 6.130 -25.591 1.00 36.66 31 PRO B CA 1
ATOM 813 C C . PRO B 1 31 ? 0.667 5.722 -24.142 1.00 32.75 31 PRO B C 1
ATOM 814 O O . PRO B 1 31 ? -0.318 5.043 -23.804 1.00 35.15 31 PRO B O 1
ATOM 818 N N . PRO B 1 32 ? 1.574 6.128 -23.245 1.00 38.03 32 PRO B N 1
ATOM 819 C CA . PRO B 1 32 ? 1.398 5.836 -21.813 1.00 34.81 32 PRO B CA 1
ATOM 820 C C . PRO B 1 32 ? 0.091 6.377 -21.259 1.00 36.40 32 PRO B C 1
ATOM 821 O O . PRO B 1 32 ? -0.387 7.441 -21.655 1.00 33.70 32 PRO B O 1
ATOM 825 N N . GLY B 1 33 ? -0.461 5.646 -20.284 1.00 34.20 33 GLY B N 1
ATOM 826 C CA . GLY B 1 33 ? -1.749 5.979 -19.726 1.00 31.72 33 GLY B CA 1
ATOM 827 C C . GLY B 1 33 ? -2.932 5.313 -20.397 1.00 35.55 33 GLY B C 1
ATOM 828 O O . GLY B 1 33 ? -4.064 5.504 -19.942 1.00 40.57 33 GLY B O 1
ATOM 829 N N . THR B 1 34 ? -2.712 4.525 -21.449 1.00 31.01 34 THR B N 1
ATOM 830 C CA . THR B 1 34 ? -3.797 3.817 -22.127 1.00 32.66 34 THR B CA 1
ATOM 831 C C . THR B 1 34 ? -4.130 2.529 -21.369 1.00 36.63 34 THR B C 1
ATOM 832 O O . THR B 1 34 ? -3.315 1.601 -21.299 1.00 30.78 34 THR B O 1
ATOM 836 N N . ARG B 1 35 ? -5.329 2.466 -20.798 1.00 36.37 35 ARG B N 1
ATOM 837 C CA . ARG B 1 35 ? -5.769 1.233 -20.166 1.00 34.44 35 ARG B CA 1
ATOM 838 C C . ARG B 1 35 ? -5.885 0.122 -21.196 1.00 32.09 35 ARG B C 1
ATOM 839 O O . ARG B 1 35 ? -6.161 0.357 -22.379 1.00 32.39 35 ARG B O 1
ATOM 847 N N . PHE B 1 36 ? -5.654 -1.101 -20.724 1.00 30.27 36 PHE B N 1
ATOM 848 C CA . PHE B 1 36 ? -5.764 -2.283 -21.574 1.00 33.62 36 PHE B CA 1
ATOM 849 C C . PHE B 1 36 ? -7.127 -2.364 -22.253 1.00 35.14 36 PHE B C 1
ATOM 850 O O . PHE B 1 36 ? -7.230 -2.752 -23.425 1.00 33.71 36 PHE B O 1
ATOM 858 N N . GLU B 1 37 ? -8.181 -1.996 -21.526 1.00 34.15 37 GLU B N 1
ATOM 859 C CA . GLU B 1 37 ? -9.539 -2.017 -22.062 1.00 38.12 37 GLU B CA 1
ATOM 860 C C . GLU B 1 37 ? -9.715 -1.044 -23.226 1.00 37.37 37 GLU B C 1
ATOM 861 O O . GLU B 1 37 ? -10.571 -1.264 -24.088 1.00 44.20 37 GLU B O 1
ATOM 867 N N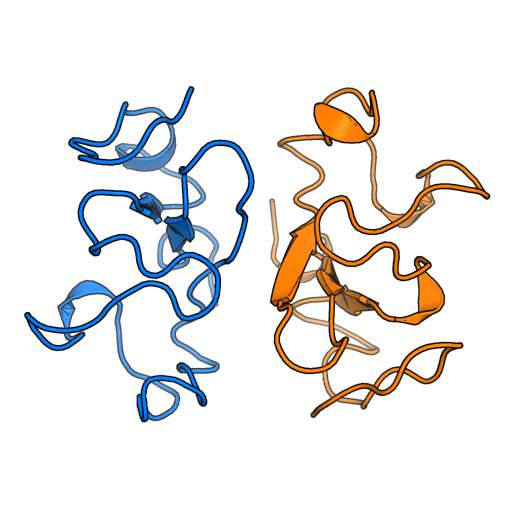 . ASP B 1 38 ? -8.915 0.023 -23.278 1.00 35.05 38 ASP B N 1
ATOM 868 C CA . ASP B 1 38 ? -8.976 1.031 -24.337 1.00 35.07 38 ASP B CA 1
ATOM 869 C C . ASP B 1 38 ? -7.948 0.812 -25.443 1.00 33.04 38 ASP B C 1
ATOM 870 O O . ASP B 1 38 ? -7.799 1.678 -26.319 1.00 34.77 38 ASP B O 1
ATOM 875 N N . LEU B 1 39 ? -7.212 -0.299 -25.414 1.00 36.57 39 LEU B N 1
ATOM 876 C CA . LEU B 1 39 ? -6.276 -0.584 -26.492 1.00 36.67 39 LEU B CA 1
ATOM 877 C C . LEU B 1 39 ? -7.027 -0.711 -27.821 1.00 31.59 39 LEU B C 1
ATOM 878 O O . LEU B 1 39 ? -8.189 -1.126 -27.848 1.00 39.44 39 LEU B O 1
ATOM 883 N N . PRO B 1 40 ? -6.387 -0.358 -28.940 1.00 34.57 40 PRO B N 1
ATOM 884 C CA . PRO B 1 40 ? -7.017 -0.558 -30.256 1.00 38.63 40 PRO B CA 1
ATOM 885 C C . PRO B 1 40 ? -7.575 -1.964 -30.461 1.00 45.39 40 PRO B C 1
ATOM 886 O O . PRO B 1 40 ? -7.140 -2.924 -29.808 1.00 37.69 40 PRO B O 1
ATOM 890 N N . ASP B 1 41 ? -8.561 -2.078 -31.359 1.00 47.58 41 ASP B N 1
ATOM 891 C CA . ASP B 1 41 ? -9.153 -3.372 -31.689 1.00 47.15 41 ASP B CA 1
ATOM 892 C C . ASP B 1 41 ? -8.095 -4.362 -32.167 1.00 47.13 41 ASP B C 1
ATOM 893 O O . ASP B 1 41 ? -8.029 -5.502 -31.691 1.00 50.19 41 ASP B O 1
ATOM 898 N N . GLU B 1 42 ? -7.277 -3.943 -33.131 1.00 42.74 42 GLU B N 1
ATOM 899 C CA . GLU B 1 42 ? -6.260 -4.756 -33.782 1.00 44.09 42 GLU B CA 1
ATOM 900 C C . GLU B 1 42 ? -4.963 -4.886 -32.966 1.00 43.80 42 GLU B C 1
ATOM 901 O O . GLU B 1 42 ? -4.000 -5.484 -33.468 1.00 41.06 42 GLU B O 1
ATOM 907 N N . TRP B 1 43 ? -4.911 -4.347 -31.743 1.00 37.01 43 TRP B N 1
ATOM 908 C CA . TRP B 1 43 ? -3.678 -4.371 -30.958 1.00 35.35 43 TRP B CA 1
ATOM 909 C C . TRP B 1 43 ? -3.281 -5.806 -30.631 1.00 33.13 43 TRP B C 1
ATOM 910 O O . TRP B 1 43 ? -4.119 -6.627 -30.246 1.00 28.42 43 TRP B O 1
ATOM 921 N N . ARG B 1 44 ? -1.989 -6.101 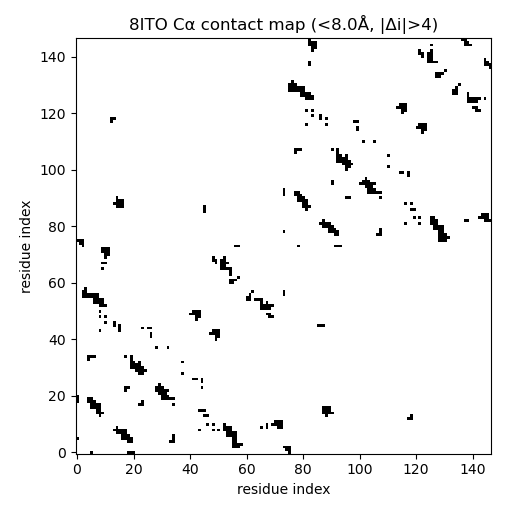-30.752 1.00 32.19 44 ARG B N 1
ATOM 922 C CA . ARG B 1 44 ? -1.503 -7.446 -30.495 1.00 31.37 44 ARG B CA 1
ATOM 923 C C . ARG B 1 44 ? -0.271 -7.385 -29.608 1.00 29.09 44 ARG B C 1
ATOM 924 O O . ARG B 1 44 ? 0.402 -6.357 -29.526 1.00 27.21 44 ARG B O 1
ATOM 932 N N . CYS B 1 45 ? -0.005 -8.500 -28.932 1.00 24.59 45 CYS B N 1
ATOM 933 C CA . CYS B 1 45 ? 1.226 -8.658 -28.178 1.00 26.19 45 CYS B CA 1
ATOM 934 C C . CYS B 1 45 ? 2.426 -8.282 -29.039 1.00 26.55 45 CYS B C 1
ATOM 935 O O . CYS B 1 45 ? 2.591 -8.829 -30.143 1.00 23.58 45 CYS B O 1
ATOM 938 N N . PRO B 1 46 ? 3.289 -7.376 -28.577 1.00 27.33 46 PRO B N 1
ATOM 939 C CA . PRO B 1 46 ? 4.457 -7.007 -29.397 1.00 27.88 46 PRO B CA 1
ATOM 940 C C . PRO B 1 46 ? 5.464 -8.135 -29.532 1.00 28.36 46 PRO B C 1
ATOM 941 O O . PRO B 1 46 ? 6.285 -8.105 -30.461 1.00 28.30 46 PRO B O 1
ATOM 945 N N . ILE B 1 47 ? 5.417 -9.142 -28.666 1.00 22.60 47 ILE B N 1
ATOM 946 C CA . ILE B 1 47 ? 6.364 -10.235 -28.780 1.00 23.40 47 ILE B CA 1
ATOM 947 C C . ILE B 1 47 ? 5.825 -11.342 -29.665 1.00 27.30 47 ILE B C 1
ATOM 948 O O . ILE B 1 47 ? 6.499 -11.772 -30.605 1.00 27.35 47 ILE B O 1
ATOM 953 N N . CYS B 1 48 ? 4.616 -11.830 -29.390 1.00 27.36 48 CYS B N 1
ATOM 954 C CA . CYS B 1 48 ? 4.139 -13.052 -30.035 1.00 25.65 48 CYS B CA 1
ATOM 955 C C . CYS B 1 48 ? 2.929 -12.861 -30.939 1.00 24.04 48 CYS B C 1
ATOM 956 O O . CYS B 1 48 ? 2.425 -13.860 -31.457 1.00 24.37 48 CYS B O 1
ATOM 959 N N . LYS B 1 49 ? 2.445 -11.626 -31.145 1.00 26.26 49 LYS B N 1
ATOM 960 C CA . LYS B 1 49 ? 1.307 -11.287 -32.020 1.00 23.91 49 LYS B CA 1
ATOM 961 C C . LYS B 1 49 ? -0.038 -11.811 -31.523 1.00 26.73 49 LYS B C 1
ATOM 962 O O . LYS B 1 49 ? -1.035 -11.788 -32.292 1.00 22.15 49 LYS B O 1
ATOM 968 N N . ALA B 1 50 ? -0.118 -12.267 -30.269 1.00 24.87 50 ALA B N 1
ATOM 969 C CA . ALA B 1 50 ? -1.396 -12.680 -29.692 1.00 25.74 50 ALA B CA 1
ATOM 970 C C . ALA B 1 50 ? -2.356 -11.496 -29.639 1.00 27.32 50 ALA B C 1
ATOM 971 O O . ALA B 1 50 ? -1.950 -10.364 -29.356 1.00 28.28 50 ALA B O 1
ATOM 973 N N . THR B 1 51 ? -3.634 -11.758 -29.928 1.00 30.26 51 THR B N 1
ATOM 974 C CA . THR B 1 51 ? -4.668 -10.761 -29.676 1.00 26.85 51 THR B CA 1
ATOM 975 C C . THR B 1 51 ? -4.877 -10.599 -28.179 1.00 31.33 51 THR B C 1
ATOM 976 O O . THR B 1 51 ? -4.388 -11.396 -27.353 1.00 26.57 51 THR B O 1
ATOM 980 N N . LYS B 1 52 ? -5.656 -9.565 -27.837 1.00 28.62 52 LYS B N 1
ATOM 981 C CA . LYS B 1 52 ? -5.971 -9.292 -26.440 1.00 29.81 52 LYS B CA 1
ATOM 982 C C . LYS B 1 52 ? -6.716 -10.436 -25.779 1.00 29.58 52 LYS B C 1
ATOM 983 O O . LYS B 1 52 ? -6.691 -10.554 -24.551 1.00 31.49 52 LYS B O 1
ATOM 989 N N . LYS B 1 53 ? -7.378 -11.284 -26.548 1.00 27.75 53 LYS B N 1
ATOM 990 C CA . LYS B 1 53 ? -8.063 -12.383 -25.887 1.00 31.80 53 LYS B CA 1
ATOM 991 C C . LYS B 1 53 ? -7.106 -13.404 -25.260 1.00 27.52 53 LYS B C 1
ATOM 992 O O . LYS B 1 53 ? -7.551 -14.187 -24.416 1.00 27.69 53 LYS B O 1
ATOM 998 N N . CYS B 1 54 ? -5.804 -13.382 -25.581 1.00 28.83 54 CYS B N 1
ATOM 999 C CA . CYS B 1 54 ? -4.850 -14.279 -24.917 1.00 27.19 54 CYS B CA 1
ATOM 1000 C C . CYS B 1 54 ? -4.293 -13.753 -23.586 1.00 25.69 54 CYS B C 1
ATOM 1001 O O . CYS B 1 54 ? -3.477 -14.453 -22.967 1.00 27.72 54 CYS B O 1
ATOM 1004 N N . PHE B 1 55 ? -4.684 -12.564 -23.130 1.00 25.15 55 PHE B N 1
ATOM 1005 C CA . PHE B 1 55 ? -4.131 -11.939 -21.931 1.00 27.82 55 PHE B CA 1
ATOM 1006 C C . PHE B 1 55 ? -5.038 -12.168 -20.724 1.00 29.37 55 PHE B C 1
ATOM 1007 O O . PHE B 1 55 ? -6.234 -12.415 -20.869 1.00 27.89 55 PHE B O 1
ATOM 1015 N N . ARG B 1 56 ? -4.480 -12.035 -19.525 1.00 25.68 56 ARG B N 1
ATOM 1016 C CA . ARG B 1 56 ? -5.329 -11.960 -18.341 1.00 28.61 56 ARG B CA 1
ATOM 1017 C C . ARG B 1 56 ? -4.732 -10.981 -17.343 1.00 28.78 56 ARG B C 1
ATOM 1018 O O . ARG B 1 56 ? -3.518 -10.766 -17.333 1.00 29.31 56 ARG B O 1
ATOM 1026 N N . PRO B 1 57 ? -5.558 -10.410 -16.470 1.00 30.15 57 PRO B N 1
ATOM 1027 C CA . PRO B 1 57 ? -5.016 -9.478 -15.474 1.00 32.97 57 PRO B CA 1
ATOM 1028 C C . PRO B 1 57 ? -4.146 -10.204 -14.458 1.00 37.70 57 P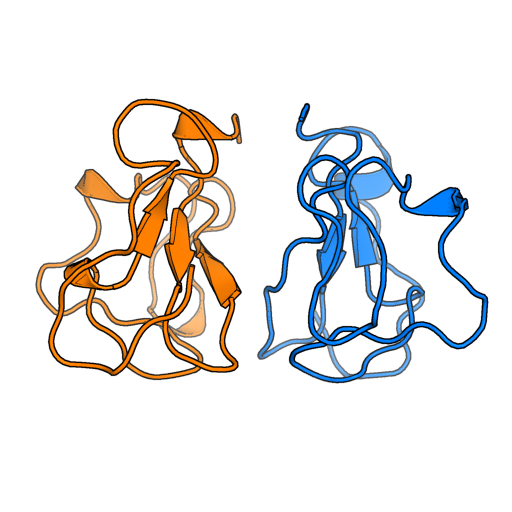RO B C 1
ATOM 1029 O O . PRO B 1 57 ? -4.323 -11.398 -14.185 1.00 35.09 57 PRO B O 1
ATOM 1033 N N . LEU B 1 58 ? -3.181 -9.464 -13.906 1.00 35.87 58 LEU B N 1
ATOM 1034 C CA . LEU B 1 58 ? -2.348 -10.011 -12.837 1.00 34.98 58 LEU B CA 1
ATOM 1035 C C . LEU B 1 58 ? -3.118 -10.221 -11.527 1.00 38.53 58 LEU B C 1
ATOM 1036 O O . LEU B 1 58 ? -2.642 -10.959 -10.661 1.00 40.33 58 LEU B O 1
ATOM 1041 N N . ALA B 1 59 ? -4.278 -9.588 -11.348 1.00 42.47 59 ALA B N 1
ATOM 1042 C CA . ALA B 1 59 ? -5.139 -9.860 -10.198 1.00 35.71 59 ALA B CA 1
ATOM 1043 C C . ALA B 1 59 ? -6.569 -9.484 -10.560 1.00 38.52 59 ALA B C 1
ATOM 1044 O O . ALA B 1 59 ? -6.807 -8.701 -11.485 1.00 40.44 59 ALA B O 1
ATOM 1046 N N . GLY B 1 60 ? -7.522 -10.039 -9.805 1.00 43.03 60 GLY B N 1
ATOM 1047 C CA . GLY B 1 60 ? -8.922 -9.733 -10.007 1.00 43.33 60 GLY B CA 1
ATOM 1048 C C . GLY B 1 60 ? -9.590 -10.765 -10.891 1.00 42.62 60 GLY B C 1
ATOM 1049 O O . GLY B 1 60 ? -8.965 -11.742 -11.311 1.00 41.08 60 GLY B O 1
ATOM 1050 N N . PRO B 1 61 ? -10.876 -10.574 -11.180 1.00 46.74 61 PRO B N 1
ATOM 1051 C CA . PRO B 1 61 ? -11.616 -11.570 -11.975 1.00 43.04 61 PRO B CA 1
ATOM 1052 C C . PRO B 1 61 ? -10.963 -11.810 -13.328 1.00 43.50 61 PRO B C 1
ATOM 1053 O O . PRO B 1 61 ? -10.636 -10.870 -14.058 1.00 41.10 61 PRO B O 1
ATOM 1057 N N . GLY B 1 62 ? -10.784 -13.088 -13.662 1.00 44.72 62 GLY B N 1
ATOM 1058 C CA . GLY B 1 62 ? -10.043 -13.472 -14.843 1.00 42.09 62 GLY B CA 1
ATOM 1059 C C . GLY B 1 62 ? -8.581 -13.787 -14.606 1.00 41.22 62 GLY B C 1
ATOM 1060 O O . GLY B 1 62 ? -7.949 -14.405 -15.476 1.00 40.97 62 GLY B O 1
ATOM 1061 N N . SER B 1 63 ? -8.022 -13.404 -13.452 1.00 37.70 63 SER B N 1
ATOM 1062 C CA . SER B 1 63 ? -6.589 -13.586 -13.228 1.00 37.45 63 SER B CA 1
ATOM 1063 C C . SER B 1 63 ? -6.208 -15.044 -13.026 1.00 37.00 63 SER B C 1
ATOM 1064 O O . SER B 1 63 ? -5.037 -15.398 -13.209 1.00 40.29 63 SER B O 1
ATOM 1067 N N . THR B 1 64 ? -7.169 -15.900 -12.682 1.00 41.76 64 THR B N 1
ATOM 1068 C CA . THR B 1 64 ? -6.900 -17.282 -12.315 1.00 39.79 64 THR B CA 1
ATOM 1069 C C . THR B 1 64 ? -7.147 -18.290 -13.435 1.00 39.57 64 THR B C 1
ATOM 1070 O O . THR B 1 64 ? -6.644 -19.418 -13.347 1.00 41.46 64 THR B O 1
ATOM 1074 N N . GLU B 1 65 ? -7.896 -17.930 -14.475 1.00 39.98 65 GLU B N 1
ATOM 1075 C CA . GLU B 1 65 ? -8.325 -18.883 -15.492 1.00 38.31 65 GLU B CA 1
ATOM 1076 C C . GLU B 1 65 ? -7.463 -18.785 -16.747 1.00 41.24 65 GLU B C 1
ATOM 1077 O O . GLU B 1 65 ? -6.982 -17.706 -17.104 1.00 38.15 65 GLU B O 1
ATOM 1083 N N . GLN B 1 66 ? -7.282 -19.929 -17.422 1.00 35.18 66 GLN B N 1
ATOM 1084 C CA . GLN B 1 66 ? -6.496 -19.974 -18.658 1.00 37.17 66 GLN B CA 1
ATOM 1085 C C . GLN B 1 66 ? -7.240 -19.234 -19.763 1.00 33.31 66 GLN B C 1
ATOM 1086 O O . GLN B 1 66 ? -8.353 -19.644 -20.120 1.00 30.89 66 GLN B O 1
ATOM 1092 N N . PRO B 1 67 ? -6.666 -18.176 -20.351 1.00 29.06 67 PRO B N 1
ATOM 1093 C CA . PRO B 1 67 ? -7.368 -17.463 -21.422 1.00 30.89 67 PRO B CA 1
ATOM 1094 C C . PRO B 1 67 ? -7.583 -18.362 -22.623 1.00 32.53 67 PRO B C 1
ATOM 1095 O O . PRO B 1 67 ? -6.795 -19.268 -22.908 1.00 31.09 67 PRO B O 1
ATOM 1099 N N . GLN B 1 68 ? -8.679 -18.107 -23.317 1.00 31.53 68 GLN B N 1
ATOM 1100 C CA . GLN B 1 68 ? -9.063 -18.859 -24.501 1.00 34.97 68 GLN B CA 1
ATOM 1101 C C . GLN B 1 68 ? -8.990 -17.908 -25.687 1.00 30.34 68 GLN B C 1
ATOM 1102 O O . GLN B 1 68 ? -9.607 -16.833 -25.659 1.00 33.62 68 GLN B O 1
ATOM 1108 N N . CYS B 1 69 ? -8.222 -18.277 -26.707 1.00 26.61 69 CYS B N 1
ATOM 1109 C CA . CYS B 1 69 ? -7.975 -17.352 -27.810 1.00 25.17 69 CYS B CA 1
ATOM 1110 C C . CYS B 1 69 ? -7.431 -18.137 -29.003 1.00 27.66 69 CYS B C 1
ATOM 1111 O O . CYS B 1 69 ? -7.482 -19.372 -29.038 1.00 27.17 69 CYS B O 1
ATOM 1114 N N . GLU B 1 70 ? -6.914 -17.413 -29.993 1.00 24.80 70 GLU B N 1
ATOM 1115 C CA . GLU B 1 70 ? -6.483 -18.021 -31.245 1.00 24.72 70 GLU B CA 1
ATOM 1116 C C . GLU B 1 70 ? -5.088 -18.627 -31.172 1.00 25.37 70 GLU B C 1
ATOM 1117 O O . GLU B 1 70 ? -4.646 -19.239 -32.154 1.00 25.98 70 GLU B O 1
ATOM 1123 N N . MET B 1 71 ? -4.387 -18.460 -30.047 1.00 26.83 71 MET B N 1
ATOM 1124 C CA . MET B 1 71 ? -3.078 -19.041 -29.829 1.00 31.71 71 MET B CA 1
ATOM 1125 C C . MET B 1 71 ? -3.133 -20.104 -28.729 1.00 31.15 71 MET B C 1
ATOM 1126 O O . MET B 1 71 ? -3.976 -20.031 -27.827 1.00 32.19 71 MET B O 1
ATOM 1131 N N . PRO B 1 72 ? -2.236 -21.088 -28.760 1.00 32.31 72 PRO B N 1
ATOM 1132 C CA . PRO B 1 72 ? -2.105 -21.992 -27.610 1.00 33.02 72 PRO B CA 1
ATOM 1133 C C . PRO B 1 72 ? -1.678 -21.200 -26.382 1.00 35.96 72 PRO B C 1
ATOM 1134 O O . PRO B 1 72 ? -0.716 -20.428 -26.430 1.00 35.70 72 PRO B O 1
ATOM 1138 N N . THR B 1 73 ? -2.418 -21.364 -25.288 1.00 30.40 73 THR B N 1
ATOM 1139 C CA . THR B 1 73 ? -2.098 -20.684 -24.040 1.00 31.58 73 THR B CA 1
ATOM 1140 C C . THR B 1 73 ? -1.788 -21.687 -22.928 1.00 38.12 73 THR B C 1
ATOM 1141 O O . THR B 1 73 ? -2.046 -22.888 -23.048 1.00 32.19 73 THR B O 1
ATOM 1145 N N . ASP B 1 74 ? -1.247 -21.139 -21.835 1.00 40.78 74 ASP B N 1
ATOM 1146 C CA . ASP B 1 74 ? -0.740 -21.822 -20.650 1.00 45.35 74 ASP B CA 1
ATOM 1147 C C . ASP B 1 74 ? -1.479 -21.327 -19.404 1.00 51.11 74 ASP B C 1
ATOM 1148 O O . ASP B 1 74 ? -2.109 -20.263 -19.411 1.00 49.59 74 ASP B O 1
ATOM 1153 N N . LYS B 1 75 ? -1.367 -22.092 -18.314 1.00 54.79 75 LYS B N 1
ATOM 1154 C CA . LYS B 1 75 ? -1.958 -21.708 -17.026 1.00 51.63 75 LYS B CA 1
ATOM 1155 C C . LYS B 1 75 ? -0.894 -21.246 -16.021 1.00 58.71 75 LYS B C 1
ATOM 1156 O O . LYS B 1 75 ? 0.020 -20.479 -16.355 1.00 61.96 75 LYS B O 1
#

Foldseek 3Di:
DDLQQWKFQFAAPGTDIQDQQCADVQQPGHRNQTPVRDDQCDADSPPRWGCQRIARRDDDRNPDHGPTDHHGD/DPQQQKKFQFFPPGTDIDDQQPADVQQPGDRNQTPVRDDQCDADPPPRFGSQRIATCDDPRNPDGGDGDGDGDD

Solvent-accessible surface area: 8051 Å² total; per-residue (Å²): 61,88,12,96,63,2,49,8,2,37,9,89,96,6,2,1,3,0,19,9,88,48,0,2,122,87,32,171,9,87,98,55,27,120,12,105,96,8,66,149,153,10,109,0,19,39,35,135,0,34,54,101,0,8,75,20,26,33,36,122,27,17,111,106,121,26,141,29,96,62,100,29,157,38,83,13,87,58,0,47,11,0,2,14,66,113,4,1,1,0,0,7,9,82,101,0,2,124,91,35,173,3,83,86,59,27,118,12,89,93,8,62,141,138,11,118,3,32,58,26,151,0,24,51,134,0,9,20,8,25,36,33,140,24,22,95,107,100,15,164,32,93,48,99,22,72,131

Nearest PDB structures (foldseek):
  8ito-assembly1_A  TM=9.834E-01  e=1.433E-14  Nitratidesulfovibrio vulgaris str. Hildenborough
  5ai2-assembly1_A  TM=9.486E-01  e=2.982E-05  Pyrococcus furiosus
  6bd4-assembly1_A  TM=8.786E-01  e=3.185E-05  Homo sapiens
  7sus-assembly1_A  TM=8.965E-01  e=4.140E-05  Homo sapiens
  2kn9-assembly1_A  TM=8.566E-01  e=6.956E-04  Mycobacterium tuberculosis

InterPro domains:
  IPR024934 Rubredoxin-like domain [PS50903] (15-58)
  IPR024935 Rubredoxin domain [PF00301] (8-55)
  IPR024935 Rubredoxin domain [PR00163] (9-25)
  IPR024935 Rubredoxin domain [PR00163] (39-55)
  IPR024935 Rubredoxin domain [cd00730] (7-58)
  IPR050526 Rubredoxin electron transfer [PTHR47627] (7-59)

Radius of gyration: 14.22 Å; Cα contacts (8 Å, |Δi|>4): 308; chains: 2; bounding box: 36×30×31 Å